Protein AF-A0A6P0ST52-F1 (afdb_monomer)

Solvent-accessible surface area (backbone atoms only — not comparable to full-atom values): 6455 Å² total; per-residue (Å²): 139,82,69,48,63,48,99,85,67,47,79,42,83,51,72,65,52,55,25,58,73,70,68,54,60,94,81,80,73,82,47,37,31,33,37,46,43,78,34,60,46,78,89,44,48,69,57,49,55,52,50,53,54,52,51,51,53,50,30,60,75,67,73,47,77,70,72,44,79,48,79,47,73,51,48,88,87,53,82,80,39,64,68,60,49,52,53,50,51,33,39,77,71,54,48,33,72,43,79,47,66,84,69,92,124

Sequence (105 aa):
MVADRTLGKHRVYTQKHINELKGLLPNDMKRSIIVYCRVSSPSQRPDLENLVKAMDTFCNASGLKIDQVIPEIGGSMNFKRKKFLNLLFGMLSGQVSTIIVAHKD

Nearest PDB structures (foldseek):
  6dgc-assembly1_B  TM=9.115E-01  e=9.174E-04  Sulfolobus sp. L00 11
  6dgc-assembly1_A  TM=9.113E-01  e=1.049E-03  Sulfolobus sp. L00 11
  6dgc-assembly2_C  TM=9.064E-01  e=1.121E-03  Sulfolobus sp. L00 11
  8db3-assembly1_C-2  TM=3.356E-01  e=5.637E-01  Cereibacter sphaeroides
  3gbv-assembly1_A  TM=4.182E-01  e=2.296E+00  Bacteroides fragilis NCTC 9343

Secondary structure (DSSP, 8-state):
---EE-TT--EE--HHHHHHHTT--SSS--PEEEEEEEESSGGGHHHHHHHHHHHHHHHHHTT---SEEEEEE--TT-TT-HHHHHHHHHHHTTSEEEEEES---

Mean predicted aligned error: 8.9 Å

pLDDT: mean 83.88, std 8.86, range [54.66, 92.38]

Foldseek 3Di:
DDFDADPVRDGDDDPCNVCVVLVVDPPPQPAAEEEEEEDADPVCVVVSVVLQVVVVVVCVVVVHDHPYYHYYYHHPPPPVGPSNVVVVVCVVSRNHDYYHYSDPD

Radius of gyration: 17.95 Å; Cα contacts (8 Å, |Δi|>4): 126; chains: 1; bounding box: 31×31×51 Å

Structure (mmCIF, N/CA/C/O backbone):
data_AF-A0A6P0ST52-F1
#
_entry.id   AF-A0A6P0ST52-F1
#
loop_
_atom_site.group_PDB
_atom_site.id
_atom_site.type_symbol
_atom_site.label_atom_id
_atom_site.label_alt_id
_atom_site.label_comp_id
_atom_site.label_asym_id
_atom_site.label_entity_id
_atom_site.label_seq_id
_atom_site.pdbx_PDB_ins_code
_atom_site.Cartn_x
_atom_site.Cartn_y
_atom_site.Cartn_z
_atom_site.occupancy
_atom_site.B_iso_or_equiv
_atom_site.auth_seq_id
_atom_site.auth_comp_id
_atom_site.auth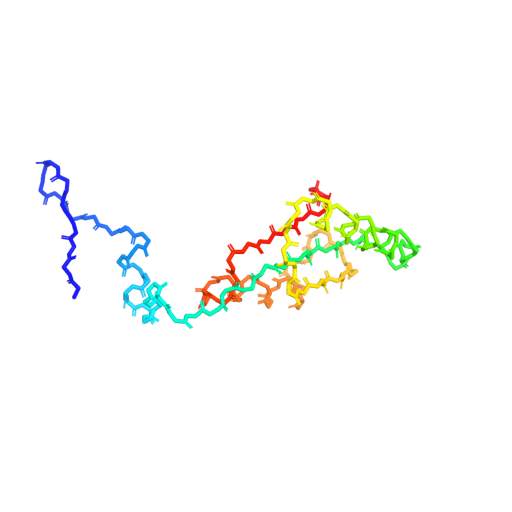_asym_id
_atom_site.auth_atom_id
_atom_site.pdbx_PDB_model_num
ATOM 1 N N . MET A 1 1 ? -7.222 0.152 29.419 1.00 65.38 1 MET A N 1
ATOM 2 C CA . MET A 1 1 ? -7.562 -0.906 28.448 1.00 65.38 1 MET A CA 1
ATOM 3 C C . MET A 1 1 ? -8.056 -2.120 29.198 1.00 65.38 1 MET A C 1
ATOM 5 O O . MET A 1 1 ? -7.337 -2.616 30.060 1.00 65.38 1 MET A O 1
ATOM 9 N N . VAL A 1 2 ? -9.274 -2.562 28.914 1.00 78.81 2 VAL A N 1
ATOM 10 C CA . VAL A 1 2 ? -9.843 -3.774 29.512 1.00 78.81 2 VAL A CA 1
ATOM 11 C C . VAL A 1 2 ? -9.820 -4.848 28.434 1.00 78.81 2 VAL A C 1
ATOM 13 O O . VAL A 1 2 ? -10.269 -4.595 27.326 1.00 78.81 2 VAL A O 1
ATOM 16 N N . ALA A 1 3 ? -9.232 -6.008 28.727 1.00 83.38 3 ALA A N 1
ATOM 17 C CA . ALA A 1 3 ? -9.194 -7.112 27.775 1.00 83.38 3 ALA A CA 1
ATOM 18 C C . ALA A 1 3 ? -10.556 -7.817 27.719 1.00 83.38 3 ALA A C 1
ATOM 20 O O . ALA A 1 3 ? -11.124 -8.125 28.774 1.00 83.38 3 ALA A O 1
ATOM 21 N N . ASP A 1 4 ? -11.013 -8.141 26.510 1.00 87.44 4 ASP A N 1
ATOM 22 C CA . ASP A 1 4 ? -12.135 -9.059 26.304 1.00 87.44 4 ASP A CA 1
ATOM 23 C C . ASP A 1 4 ? -11.790 -10.443 26.864 1.00 87.44 4 ASP A C 1
ATOM 25 O O . ASP A 1 4 ? -10.618 -10.789 27.073 1.00 87.44 4 ASP A O 1
ATOM 29 N N . ARG A 1 5 ? -12.815 -11.257 27.122 1.00 89.50 5 ARG A N 1
ATOM 30 C CA . ARG A 1 5 ? -12.634 -12.613 27.643 1.00 89.50 5 ARG A CA 1
ATOM 31 C C . ARG A 1 5 ? -13.351 -13.647 26.794 1.00 89.50 5 ARG A C 1
ATOM 33 O O . ARG 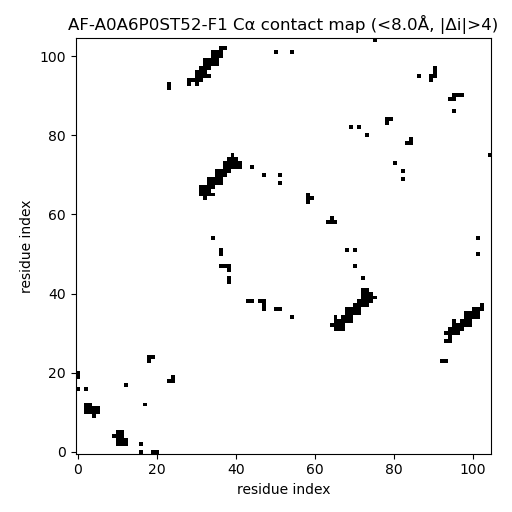A 1 5 ? -14.470 -13.420 26.349 1.00 89.50 5 ARG A O 1
ATOM 40 N N . THR A 1 6 ? -12.716 -14.803 26.612 1.00 88.69 6 THR A N 1
ATOM 41 C CA . THR A 1 6 ? -13.392 -15.982 26.056 1.00 88.69 6 THR A CA 1
ATOM 42 C C . THR A 1 6 ? -14.435 -16.523 27.037 1.00 88.69 6 THR A C 1
ATOM 44 O O . THR A 1 6 ? -14.407 -16.203 28.228 1.00 88.69 6 THR A O 1
ATOM 47 N N . LEU A 1 7 ? -15.306 -17.424 26.565 1.00 87.06 7 LEU A N 1
ATOM 48 C CA . LEU A 1 7 ? -16.202 -18.219 27.422 1.00 87.06 7 LEU A CA 1
ATOM 49 C C . LEU A 1 7 ? -15.44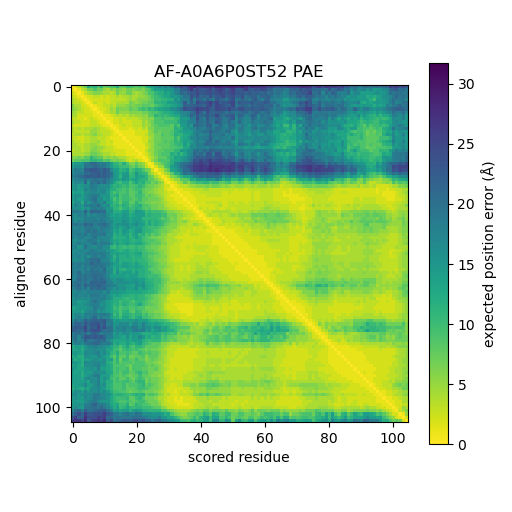4 -18.934 28.561 1.00 87.06 7 LEU A C 1
ATOM 51 O O . LEU A 1 7 ? -15.947 -19.019 29.677 1.00 87.06 7 LEU A O 1
ATOM 55 N N . GLY A 1 8 ? -14.196 -19.354 28.319 1.00 89.88 8 GLY A N 1
ATOM 56 C CA . GLY A 1 8 ? -13.290 -19.926 29.327 1.00 89.88 8 GLY A CA 1
ATOM 57 C C . GLY A 1 8 ? -12.577 -18.903 30.227 1.00 89.88 8 GLY A C 1
ATOM 58 O O . GLY A 1 8 ? -11.630 -19.259 30.916 1.00 89.88 8 GLY A O 1
ATOM 59 N N . LYS A 1 9 ? -12.981 -17.624 30.218 1.00 87.44 9 LYS A N 1
ATOM 60 C CA . LYS A 1 9 ? -12.395 -16.501 30.986 1.00 87.44 9 LYS A CA 1
ATOM 61 C C . LYS A 1 9 ? -10.942 -16.127 30.654 1.00 87.44 9 LYS A C 1
ATOM 63 O O . LYS A 1 9 ? -10.364 -15.288 31.360 1.00 87.44 9 LYS A O 1
ATOM 68 N N . HIS A 1 10 ? -10.367 -16.652 29.574 1.00 89.44 10 HIS A N 1
ATOM 69 C CA . HIS A 1 10 ? -9.037 -16.253 29.106 1.00 89.44 10 HIS A CA 1
ATOM 70 C C . HIS A 1 10 ? -9.074 -14.849 28.497 1.00 89.44 10 HIS A C 1
ATOM 72 O O . HIS A 1 10 ? -10.029 -14.511 27.803 1.00 89.44 10 HIS A O 1
ATOM 78 N N . ARG A 1 11 ? -8.043 -14.033 28.756 1.00 91.56 11 ARG A N 1
ATOM 79 C CA . ARG A 1 11 ? -7.912 -12.682 28.180 1.00 91.56 11 ARG A CA 1
ATOM 80 C C . ARG A 1 11 ? -7.673 -12.766 26.670 1.00 91.56 11 ARG A C 1
ATOM 82 O O . ARG A 1 11 ? -6.849 -13.565 26.234 1.00 91.56 11 ARG A O 1
ATOM 89 N N . VAL A 1 12 ? -8.339 -11.906 25.903 1.00 90.06 12 VAL A N 1
ATOM 90 C CA . VAL A 1 12 ? -8.210 -11.803 24.446 1.00 90.06 12 VAL A CA 1
ATOM 91 C C . VAL A 1 12 ? -7.896 -10.365 24.052 1.00 90.06 12 VAL A C 1
ATOM 93 O O . VAL A 1 12 ? -8.551 -9.416 24.483 1.00 90.06 12 VAL A O 1
ATOM 96 N N . TYR A 1 13 ? -6.895 -10.211 23.189 1.00 88.62 13 TYR A N 1
ATOM 97 C CA . TYR A 1 13 ? -6.522 -8.933 22.599 1.00 88.62 13 TYR A CA 1
ATOM 98 C C . TYR A 1 13 ? -6.883 -8.934 21.116 1.00 88.62 13 TYR A C 1
ATOM 100 O O . TYR A 1 13 ? -6.325 -9.706 20.343 1.00 88.62 13 TYR A O 1
ATOM 108 N N . THR A 1 14 ? -7.849 -8.103 20.730 1.00 84.38 14 THR A N 1
ATOM 109 C CA . THR A 1 14 ? -8.282 -7.949 19.339 1.00 84.38 14 THR A CA 1
ATOM 110 C C . THR A 1 14 ? -7.561 -6.767 18.695 1.00 84.38 14 THR A C 1
ATOM 112 O O . THR A 1 14 ? -6.889 -5.980 19.370 1.00 84.38 14 THR A O 1
ATOM 115 N N . GLN A 1 15 ? -7.743 -6.588 17.385 1.00 76.81 15 GLN A N 1
ATOM 116 C CA . GLN A 1 15 ? -7.221 -5.416 16.681 1.00 76.81 15 GLN A CA 1
ATOM 117 C C . GLN A 1 15 ? -7.697 -4.100 17.319 1.00 76.81 15 GLN A C 1
ATOM 119 O O . GLN A 1 15 ? -6.947 -3.128 17.350 1.00 76.81 15 GLN A O 1
ATOM 124 N N . LYS A 1 16 ? -8.904 -4.081 17.902 1.00 77.50 16 LYS A N 1
ATOM 125 C CA . LYS A 1 16 ? -9.433 -2.937 18.653 1.00 77.50 16 LYS A CA 1
ATOM 126 C C . LYS A 1 16 ? -8.551 -2.593 19.858 1.00 77.50 16 LYS A C 1
ATOM 128 O O . LYS A 1 16 ? -8.169 -1.438 20.006 1.00 77.50 16 LYS A O 1
ATOM 133 N N . HIS A 1 17 ? -8.156 -3.588 20.654 1.00 84.94 17 HIS A N 1
ATOM 134 C CA . HIS A 1 17 ? -7.261 -3.383 21.800 1.00 84.94 17 HIS A CA 1
ATOM 135 C C . HIS A 1 17 ? -5.878 -2.890 21.359 1.00 84.94 17 HIS A C 1
ATOM 137 O O . HIS A 1 17 ? -5.318 -1.985 21.965 1.00 84.94 17 HIS A O 1
ATOM 143 N N . ILE A 1 18 ? -5.333 -3.423 20.263 1.00 81.81 18 ILE A N 1
ATOM 144 C CA . ILE A 1 18 ? -4.055 -2.936 19.720 1.00 81.81 18 ILE A CA 1
ATOM 145 C C . ILE A 1 18 ? -4.182 -1.477 19.254 1.00 81.81 18 ILE A C 1
ATOM 147 O O . ILE A 1 18 ? -3.287 -0.670 19.494 1.00 81.81 18 ILE A O 1
ATOM 151 N N . ASN A 1 19 ? -5.293 -1.124 18.609 1.00 76.94 19 ASN A N 1
ATOM 152 C CA . ASN A 1 19 ? -5.539 0.231 18.125 1.00 76.94 19 ASN A CA 1
ATOM 153 C C . ASN A 1 19 ? -5.707 1.225 19.280 1.00 76.94 19 ASN A C 1
ATOM 155 O O . ASN A 1 19 ? -5.101 2.290 19.241 1.00 76.94 19 ASN A O 1
ATOM 159 N N . GLU A 1 20 ? -6.448 0.864 20.331 1.00 79.19 20 GLU A N 1
ATOM 160 C CA . GLU A 1 20 ? -6.556 1.660 21.560 1.00 79.19 20 GLU A CA 1
ATOM 161 C C . GLU A 1 20 ? -5.183 1.887 22.211 1.00 79.19 20 GLU A C 1
ATOM 163 O O . GLU A 1 20 ? -4.892 3.001 22.639 1.00 79.19 20 GLU A O 1
ATOM 168 N N . LEU A 1 21 ? -4.308 0.869 22.228 1.00 80.94 21 LEU A N 1
ATOM 169 C CA . LEU A 1 21 ? -2.947 0.993 22.770 1.00 80.94 21 LEU A CA 1
ATOM 170 C C . LEU A 1 21 ? -2.127 2.019 21.993 1.00 80.94 21 LEU A C 1
ATOM 172 O O . LEU A 1 21 ? -1.363 2.787 22.568 1.00 80.94 21 LEU A O 1
ATOM 176 N N . LYS A 1 22 ? -2.278 1.993 20.669 1.00 74.19 22 LYS A N 1
ATOM 177 C CA . LYS A 1 22 ? -1.555 2.848 19.730 1.00 74.19 22 LYS A CA 1
ATOM 178 C C . LYS A 1 22 ? -2.187 4.237 19.570 1.00 74.19 22 LYS A C 1
ATOM 180 O O . LYS A 1 22 ? -1.702 5.010 18.752 1.00 74.19 22 LYS A O 1
ATOM 185 N N . GLY A 1 23 ? -3.272 4.550 20.286 1.00 71.19 23 GLY A N 1
ATOM 186 C CA . GLY A 1 23 ? -4.012 5.807 20.117 1.00 71.19 23 GLY A CA 1
ATOM 187 C C . GLY A 1 23 ? -4.735 5.934 18.766 1.00 71.19 23 GLY A C 1
ATOM 188 O O . GLY A 1 23 ? -5.130 7.026 18.374 1.00 71.19 23 GLY A O 1
ATOM 189 N N . LEU A 1 24 ? -4.926 4.825 18.045 1.00 68.56 24 LEU A N 1
ATOM 190 C CA . LEU A 1 24 ? -5.571 4.756 16.729 1.00 68.56 24 LEU A CA 1
ATOM 191 C C . LEU A 1 24 ? -7.094 4.613 16.868 1.00 68.56 24 LEU A C 1
ATOM 193 O O . LEU A 1 24 ? -7.680 3.645 16.371 1.00 68.56 24 LEU A O 1
ATOM 197 N N . LEU A 1 25 ? -7.731 5.545 17.584 1.00 62.69 25 LEU A N 1
ATOM 198 C CA . LEU A 1 25 ? -9.180 5.530 17.805 1.00 62.69 25 LEU A CA 1
ATOM 199 C C . LEU A 1 25 ? -9.959 5.582 16.469 1.00 62.69 25 LEU A C 1
ATOM 201 O O . LEU A 1 25 ? -9.455 6.130 15.485 1.00 62.69 25 LEU A O 1
ATOM 205 N N . PRO A 1 26 ? -11.176 5.006 16.392 1.00 58.31 26 PRO A N 1
ATOM 206 C CA . PRO A 1 26 ? -11.794 4.680 15.105 1.00 58.31 26 PRO A CA 1
ATOM 207 C C . PRO A 1 26 ? -12.272 5.859 14.240 1.00 58.31 26 PRO A C 1
ATOM 209 O O . PRO A 1 26 ? -12.550 5.617 13.072 1.00 58.31 26 PRO A O 1
ATOM 212 N N . ASN A 1 27 ? -12.369 7.095 14.747 1.00 55.28 27 ASN A N 1
ATOM 213 C CA . ASN A 1 27 ? -13.325 8.051 14.165 1.00 55.28 27 ASN A CA 1
ATOM 214 C C . ASN A 1 27 ? -12.787 9.312 13.465 1.00 55.28 27 ASN A C 1
ATOM 216 O O . ASN A 1 27 ? -13.566 9.890 12.720 1.00 55.28 27 ASN A O 1
ATOM 220 N N . ASP A 1 28 ? -11.510 9.702 13.576 1.00 54.66 28 ASP A N 1
ATOM 221 C CA . ASP A 1 28 ? -11.069 10.992 12.983 1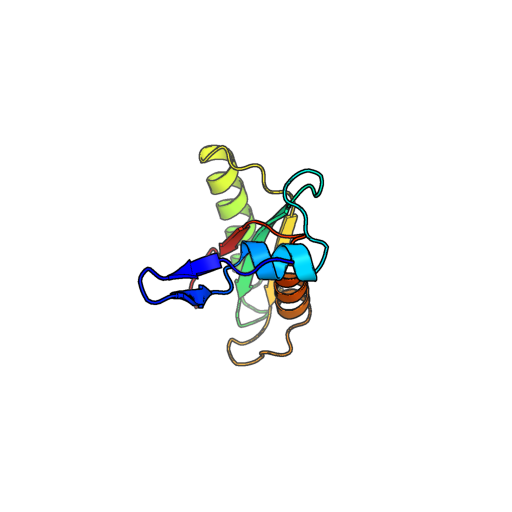.00 54.66 28 ASP A CA 1
ATOM 222 C C . ASP A 1 28 ? -9.884 10.909 12.015 1.00 54.66 28 ASP A C 1
ATOM 224 O O . ASP A 1 28 ? -9.533 11.891 11.359 1.00 54.66 28 ASP A O 1
ATOM 228 N N . MET A 1 29 ? -9.253 9.742 11.871 1.00 61.19 29 MET A N 1
ATOM 229 C CA . MET A 1 29 ? -8.157 9.608 10.914 1.00 61.19 29 MET A CA 1
ATOM 230 C C . MET A 1 29 ? -8.720 9.277 9.536 1.00 61.19 29 MET A C 1
ATOM 232 O O . MET A 1 29 ? -9.165 8.155 9.295 1.00 61.19 29 MET A O 1
ATOM 236 N N . LYS A 1 30 ? -8.678 10.249 8.617 1.00 68.75 30 LYS A N 1
ATOM 237 C CA . LYS A 1 30 ? -8.902 10.002 7.190 1.00 68.75 30 LYS A CA 1
ATOM 238 C C . LYS A 1 30 ? -7.869 8.974 6.722 1.00 68.75 30 LYS A C 1
ATOM 240 O O . LYS A 1 30 ? -6.690 9.292 6.595 1.00 68.75 30 LYS A O 1
ATOM 245 N N . ARG A 1 31 ? -8.313 7.734 6.524 1.00 80.06 31 ARG A N 1
ATOM 246 C CA . ARG A 1 31 ? -7.452 6.639 6.079 1.00 80.06 31 ARG A CA 1
ATOM 247 C C . ARG A 1 31 ? -7.398 6.622 4.560 1.00 80.06 31 ARG A C 1
ATOM 249 O O . ARG A 1 31 ? -8.446 6.554 3.922 1.00 80.06 31 ARG A O 1
ATOM 256 N N . SER A 1 32 ? -6.193 6.664 4.011 1.00 87.44 32 SER A N 1
ATOM 257 C CA . SER A 1 32 ? -5.978 6.730 2.572 1.00 87.44 32 SER A CA 1
ATOM 258 C C . SER A 1 32 ? -6.142 5.368 1.905 1.00 87.44 32 SER A C 1
ATOM 260 O O . SER A 1 32 ? -5.662 4.354 2.426 1.00 87.44 32 SER A O 1
ATOM 262 N N . ILE A 1 33 ? -6.753 5.359 0.721 1.00 90.12 33 ILE A N 1
ATOM 263 C CA . ILE A 1 33 ? -6.739 4.214 -0.197 1.00 90.12 33 ILE A CA 1
ATOM 264 C C . ILE A 1 33 ? -5.594 4.426 -1.185 1.00 90.12 33 ILE A C 1
ATOM 266 O O . ILE A 1 33 ? -5.553 5.435 -1.892 1.00 90.12 33 ILE A O 1
ATOM 270 N N . ILE A 1 34 ? -4.650 3.485 -1.225 1.00 92.12 34 ILE A N 1
ATOM 271 C CA . ILE A 1 34 ? -3.435 3.605 -2.037 1.00 92.12 34 ILE A CA 1
ATOM 272 C C . ILE A 1 34 ? -3.358 2.473 -3.057 1.00 92.12 34 ILE A C 1
ATOM 274 O O . ILE A 1 34 ? -3.525 1.304 -2.717 1.00 92.12 34 ILE A O 1
ATOM 278 N N . VAL A 1 35 ? -3.028 2.812 -4.301 1.00 92.38 35 VAL A N 1
ATOM 279 C CA . VAL A 1 35 ? -2.655 1.840 -5.334 1.00 92.38 35 VAL A CA 1
ATOM 280 C C . VAL A 1 35 ? -1.138 1.694 -5.356 1.00 92.38 35 VAL A C 1
ATOM 282 O O . VAL A 1 35 ? -0.418 2.686 -5.465 1.00 92.38 35 VAL A O 1
ATOM 285 N N . TYR A 1 36 ? -0.638 0.465 -5.286 1.00 91.88 36 TYR A N 1
ATOM 286 C CA . TYR A 1 36 ? 0.784 0.155 -5.396 1.00 91.88 36 TYR A CA 1
ATOM 287 C C . TYR A 1 36 ? 1.059 -0.655 -6.667 1.00 91.88 36 TYR A C 1
ATOM 289 O O . TYR A 1 36 ? 0.544 -1.761 -6.843 1.00 91.88 36 TYR A O 1
ATOM 297 N N . CYS A 1 37 ? 1.900 -0.100 -7.543 1.00 90.75 37 CYS A N 1
ATOM 298 C CA . CYS A 1 37 ? 2.293 -0.704 -8.814 1.00 90.75 37 CYS A CA 1
ATOM 299 C C . CYS A 1 37 ? 3.798 -0.974 -8.812 1.00 90.75 37 CYS A C 1
ATOM 301 O O . CYS A 1 37 ? 4.587 -0.068 -8.530 1.00 90.75 37 CYS A O 1
ATOM 303 N N . ARG A 1 38 ? 4.210 -2.196 -9.165 1.00 89.94 38 ARG A N 1
ATOM 304 C CA . ARG A 1 38 ? 5.620 -2.597 -9.185 1.00 89.94 38 ARG A CA 1
ATOM 305 C C . ARG A 1 38 ? 6.005 -3.229 -10.518 1.00 89.94 38 ARG A C 1
ATOM 307 O O . ARG A 1 38 ? 5.240 -4.007 -11.069 1.00 89.94 38 ARG A O 1
ATOM 314 N N . VAL A 1 39 ? 7.222 -2.946 -10.977 1.00 89.38 39 VAL A N 1
ATOM 315 C CA . VAL A 1 39 ? 7.917 -3.740 -12.003 1.00 89.38 39 VAL A CA 1
ATOM 316 C C . VAL A 1 39 ? 9.319 -4.127 -11.534 1.00 89.38 39 VAL A C 1
ATOM 318 O O . VAL A 1 39 ? 9.910 -3.476 -10.667 1.00 89.38 39 VAL A O 1
ATOM 321 N N . SER A 1 40 ? 9.867 -5.208 -12.086 1.00 87.12 40 SER A N 1
ATOM 322 C CA . SER A 1 40 ? 11.164 -5.750 -11.662 1.00 87.12 40 SER A CA 1
ATOM 323 C C . SER A 1 40 ? 12.353 -5.015 -12.282 1.00 87.12 40 SER A C 1
ATOM 325 O O . SER A 1 40 ? 13.376 -4.865 -11.615 1.00 87.12 40 SER A O 1
ATOM 327 N N . SER A 1 41 ? 12.219 -4.544 -13.526 1.00 86.31 41 SER A N 1
ATOM 328 C CA . SER A 1 41 ? 13.300 -3.920 -14.296 1.00 86.31 41 SER A CA 1
ATOM 329 C C . SER A 1 41 ? 12.948 -2.501 -14.760 1.00 86.31 41 SER A C 1
ATOM 331 O O . SER A 1 41 ? 11.801 -2.253 -15.136 1.00 86.31 41 SER A O 1
ATOM 333 N N . PRO A 1 42 ? 13.923 -1.571 -14.834 1.00 86.81 42 PRO A N 1
ATOM 334 C CA . PRO A 1 42 ? 13.728 -0.259 -15.452 1.00 86.81 42 PRO A CA 1
ATOM 335 C C . PRO A 1 42 ? 13.282 -0.313 -16.917 1.00 86.81 42 PRO A C 1
ATOM 337 O O . PRO A 1 42 ? 12.607 0.604 -17.376 1.00 86.81 42 PRO A O 1
ATOM 340 N N . SER A 1 43 ? 13.619 -1.385 -17.642 1.00 88.38 43 S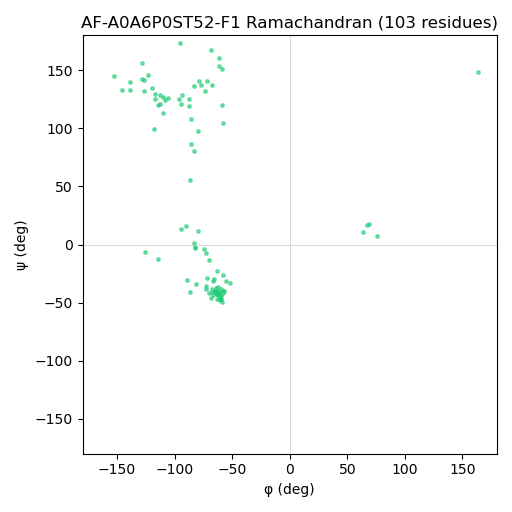ER A N 1
ATOM 341 C CA . SER A 1 43 ? 13.168 -1.585 -19.026 1.00 88.38 43 SER A CA 1
ATOM 342 C C . SER A 1 43 ? 11.646 -1.729 -19.146 1.00 88.38 43 SER A C 1
ATOM 344 O O . SER A 1 43 ? 11.092 -1.427 -20.194 1.00 88.38 43 SER A O 1
ATOM 346 N N . GLN A 1 44 ? 10.966 -2.120 -18.062 1.00 86.06 44 GLN A N 1
ATOM 347 C CA . GLN A 1 44 ? 9.508 -2.278 -17.977 1.00 86.06 44 GLN A CA 1
ATOM 348 C C . GLN A 1 44 ? 8.802 -0.984 -17.538 1.00 86.06 44 GLN A C 1
ATOM 350 O O . GLN A 1 44 ? 7.656 -0.998 -17.093 1.00 86.06 44 GLN A O 1
ATOM 355 N N . ARG A 1 45 ? 9.482 0.165 -17.600 1.00 88.06 45 ARG A N 1
ATOM 356 C CA . ARG A 1 45 ? 8.885 1.458 -17.249 1.00 88.06 45 ARG A CA 1
ATOM 357 C C . ARG A 1 45 ? 7.631 1.796 -18.077 1.00 88.06 45 ARG A C 1
ATOM 359 O O . ARG A 1 45 ? 6.673 2.259 -17.460 1.00 88.06 45 ARG A O 1
ATOM 366 N N . PRO A 1 46 ? 7.584 1.552 -19.402 1.00 90.56 46 PRO A N 1
ATOM 367 C CA . PRO A 1 46 ? 6.359 1.772 -20.172 1.00 90.56 46 PRO A CA 1
ATOM 368 C C . PRO A 1 46 ? 5.188 0.923 -19.654 1.00 90.56 46 PRO A C 1
ATOM 370 O O . PRO A 1 46 ? 4.066 1.413 -19.537 1.00 90.56 46 PRO A O 1
ATOM 373 N N . ASP A 1 47 ? 5.463 -0.321 -19.256 1.00 87.81 47 ASP A N 1
ATOM 374 C CA . ASP A 1 47 ? 4.456 -1.222 -18.687 1.00 87.81 47 ASP A CA 1
ATOM 375 C C . ASP A 1 47 ? 3.928 -0.692 -17.351 1.00 87.81 47 ASP A C 1
ATOM 377 O O . ASP A 1 47 ? 2.724 -0.717 -17.104 1.00 87.81 47 ASP A O 1
ATOM 381 N N . LEU A 1 48 ? 4.811 -0.143 -16.508 1.00 89.50 48 LEU A N 1
ATOM 382 C CA . LEU A 1 48 ? 4.430 0.478 -15.238 1.00 89.50 48 LEU A CA 1
ATOM 383 C C . LEU A 1 48 ? 3.487 1.673 -15.444 1.00 89.50 48 LEU A C 1
ATOM 385 O O . LEU A 1 48 ? 2.528 1.833 -14.691 1.00 89.50 48 LEU A O 1
ATOM 389 N N . GLU A 1 49 ? 3.734 2.502 -16.458 1.00 89.62 49 GLU A N 1
ATOM 390 C CA . GLU A 1 49 ? 2.872 3.642 -16.793 1.00 89.62 49 GLU A CA 1
ATOM 391 C C . GLU A 1 49 ? 1.499 3.186 -17.304 1.00 89.62 49 GLU A C 1
ATOM 393 O O . GLU A 1 49 ? 0.471 3.740 -16.905 1.00 89.62 49 GLU A O 1
ATOM 398 N N . ASN A 1 50 ? 1.461 2.137 -18.129 1.00 90.62 50 ASN A N 1
ATOM 399 C CA . A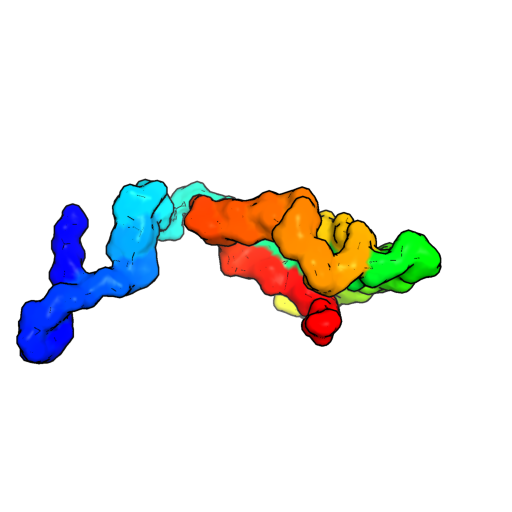SN A 1 50 ? 0.210 1.526 -18.578 1.00 90.62 50 ASN A CA 1
ATOM 400 C C . ASN A 1 50 ? -0.574 0.914 -17.410 1.00 90.62 50 ASN A C 1
ATOM 402 O O . ASN A 1 50 ? -1.790 1.087 -17.328 1.00 90.62 50 ASN A O 1
ATOM 406 N N . LEU A 1 51 ? 0.118 0.271 -16.467 1.00 87.81 51 LEU A N 1
ATOM 407 C CA . LEU A 1 51 ? -0.492 -0.315 -15.277 1.00 87.81 51 LEU A CA 1
ATOM 408 C C . LEU A 1 51 ? -1.133 0.748 -14.382 1.00 87.81 51 LEU A C 1
ATOM 410 O O . LEU A 1 51 ? -2.242 0.559 -13.889 1.00 87.81 51 LEU A O 1
ATOM 414 N N . VAL A 1 52 ? -0.463 1.889 -14.205 1.00 90.44 52 VAL A N 1
ATOM 415 C CA . VAL A 1 52 ? -1.009 3.032 -13.460 1.00 90.44 52 VAL A CA 1
ATOM 416 C C . VAL A 1 52 ? -2.297 3.548 -14.111 1.00 90.44 52 VAL A C 1
ATOM 418 O O . VAL A 1 52 ? -3.290 3.730 -13.411 1.00 90.44 52 VAL A O 1
ATOM 421 N N . LYS A 1 53 ? -2.323 3.713 -15.440 1.00 90.75 53 LYS A N 1
ATOM 422 C CA . LYS A 1 53 ? -3.529 4.145 -16.175 1.00 90.75 53 LYS A CA 1
ATOM 423 C C . LYS A 1 53 ? -4.671 3.129 -16.080 1.00 90.75 53 LYS A C 1
ATOM 425 O O . LYS A 1 53 ? -5.830 3.507 -15.905 1.00 90.75 53 LYS A O 1
ATOM 430 N N . ALA A 1 54 ? -4.351 1.839 -16.177 1.00 89.69 54 ALA A N 1
ATOM 431 C CA . ALA A 1 54 ? -5.332 0.768 -16.044 1.00 89.69 54 ALA A CA 1
ATOM 432 C C . ALA A 1 54 ? -5.958 0.753 -14.640 1.00 89.69 54 ALA A C 1
ATOM 434 O O . ALA A 1 54 ? -7.174 0.631 -14.513 1.00 89.69 54 ALA A O 1
ATOM 435 N N . MET A 1 55 ? -5.147 0.937 -13.594 1.00 88.75 55 MET A N 1
ATOM 436 C CA . MET A 1 55 ? -5.629 0.998 -12.212 1.00 88.75 55 MET A CA 1
ATOM 437 C C . MET A 1 55 ? -6.487 2.231 -11.938 1.00 88.75 55 MET A C 1
ATOM 439 O O . MET A 1 55 ? -7.488 2.116 -11.236 1.00 88.75 55 MET A O 1
ATOM 443 N N . ASP A 1 56 ? -6.135 3.384 -12.508 1.00 87.88 56 ASP A N 1
ATOM 444 C CA . ASP A 1 56 ? -6.957 4.592 -12.413 1.00 87.88 56 ASP A CA 1
ATOM 445 C C . ASP A 1 56 ? -8.342 4.359 -13.038 1.00 87.88 56 ASP A C 1
ATOM 447 O O . ASP A 1 56 ? -9.374 4.571 -12.403 1.00 87.88 56 ASP A O 1
ATOM 451 N N . THR A 1 57 ? -8.372 3.778 -14.240 1.00 89.56 57 THR A N 1
ATOM 452 C CA . THR A 1 57 ? -9.621 3.410 -14.926 1.00 89.56 57 THR A CA 1
ATOM 453 C C . THR A 1 57 ? -10.444 2.410 -14.107 1.00 89.56 57 THR A C 1
ATOM 455 O O . THR A 1 57 ? -11.645 2.599 -13.917 1.00 89.56 57 THR A O 1
ATOM 458 N N . PHE A 1 58 ? -9.801 1.363 -13.583 1.00 89.19 58 PHE A N 1
ATOM 459 C CA . PHE A 1 58 ? -10.448 0.340 -12.762 1.00 89.19 58 PHE A CA 1
ATOM 460 C C . PHE A 1 58 ? -11.063 0.923 -11.486 1.00 89.19 58 PHE A C 1
ATOM 462 O O . PHE A 1 58 ? -12.201 0.601 -11.139 1.00 89.19 58 PHE A O 1
ATOM 469 N N . CYS A 1 59 ? -10.339 1.796 -10.789 1.00 87.38 59 CYS A N 1
ATOM 470 C CA . CYS A 1 59 ? -10.812 2.366 -9.533 1.00 87.38 59 CYS A CA 1
ATOM 471 C C . CYS A 1 59 ? -11.924 3.391 -9.751 1.00 87.38 59 CYS A C 1
ATOM 473 O O . CYS A 1 59 ? -12.911 3.361 -9.014 1.00 87.38 59 CYS A O 1
ATOM 475 N N . ASN A 1 60 ? -11.823 4.209 -10.805 1.00 86.56 60 ASN A N 1
ATOM 476 C CA . ASN A 1 60 ? -12.898 5.110 -11.218 1.00 86.56 60 ASN A CA 1
ATOM 477 C C . ASN A 1 60 ? -14.179 4.329 -11.557 1.00 86.56 60 ASN A C 1
ATOM 479 O O . ASN A 1 60 ? -15.256 4.688 -11.086 1.00 86.56 60 ASN A O 1
ATOM 483 N N . ALA A 1 61 ? -14.067 3.217 -12.293 1.00 88.44 61 ALA A N 1
ATOM 484 C CA . ALA A 1 61 ? -15.204 2.345 -12.601 1.00 88.44 61 ALA A CA 1
ATOM 485 C C . ALA A 1 61 ? -15.775 1.627 -11.362 1.00 88.44 61 ALA A C 1
ATOM 487 O O . ALA A 1 61 ? -16.975 1.382 -11.287 1.00 88.44 61 ALA A O 1
ATOM 488 N N . SER A 1 62 ? -14.930 1.315 -10.377 1.00 85.19 62 SER A N 1
ATOM 489 C CA . SER A 1 62 ? -15.326 0.632 -9.138 1.00 85.19 62 SER A CA 1
ATOM 490 C C . SER A 1 62 ? -15.909 1.573 -8.073 1.00 85.19 62 SER A C 1
ATOM 492 O O . SER A 1 62 ? -16.282 1.114 -6.995 1.00 85.19 62 SER A O 1
ATOM 494 N N . GLY A 1 63 ? -15.958 2.888 -8.328 1.00 85.00 63 GLY A N 1
ATOM 495 C CA . GLY A 1 63 ? -16.389 3.888 -7.344 1.00 85.00 63 GLY A CA 1
ATOM 496 C C . GLY A 1 63 ? -15.415 4.064 -6.172 1.00 85.00 63 GLY A C 1
ATOM 497 O O . GLY A 1 63 ? -15.787 4.601 -5.128 1.00 85.00 63 GLY A O 1
ATOM 498 N N . LEU A 1 64 ? -14.168 3.605 -6.321 1.00 84.56 64 LEU A N 1
ATOM 499 C CA . LEU A 1 64 ? -13.132 3.721 -5.300 1.00 84.56 64 LEU A CA 1
ATOM 500 C C . LEU A 1 64 ? -12.410 5.058 -5.447 1.00 84.56 64 LEU A C 1
ATOM 502 O O . LEU A 1 64 ? -11.750 5.321 -6.450 1.00 84.56 64 LEU A O 1
ATOM 506 N N . LYS A 1 65 ? -12.476 5.890 -4.406 1.00 84.44 65 LYS A N 1
ATOM 507 C CA . LYS A 1 65 ? -11.691 7.123 -4.334 1.00 84.44 65 LYS A CA 1
ATOM 508 C C . LYS A 1 65 ? -10.263 6.796 -3.902 1.00 84.44 65 LYS A C 1
ATOM 510 O O . LYS A 1 65 ? -10.000 6.635 -2.714 1.00 84.44 65 LYS A O 1
ATOM 515 N N . ILE A 1 66 ? -9.353 6.693 -4.865 1.00 88.00 66 ILE A N 1
ATOM 516 C CA . ILE A 1 66 ? -7.922 6.549 -4.585 1.00 88.00 66 ILE A CA 1
ATOM 517 C C . ILE A 1 66 ? -7.367 7.894 -4.103 1.00 88.00 66 ILE A C 1
ATOM 519 O O . ILE A 1 66 ? -7.578 8.920 -4.749 1.00 88.00 66 ILE A O 1
ATOM 523 N N . ASP A 1 67 ? -6.610 7.894 -3.007 1.00 89.12 67 ASP A N 1
ATOM 524 C CA . ASP A 1 67 ? -5.891 9.084 -2.538 1.00 89.12 67 ASP A CA 1
ATOM 525 C C . ASP A 1 67 ? -4.484 9.181 -3.148 1.00 89.12 67 ASP A C 1
ATOM 527 O O . ASP A 1 67 ? -3.964 10.280 -3.337 1.00 89.12 67 ASP A O 1
ATOM 531 N N . GLN A 1 68 ? -3.846 8.043 -3.452 1.00 90.12 68 GLN A N 1
ATOM 532 C CA . GLN A 1 68 ? -2.490 8.020 -4.000 1.00 90.12 68 GLN A CA 1
ATOM 533 C C . GLN A 1 68 ? -2.197 6.783 -4.861 1.00 90.12 68 GLN A C 1
ATOM 535 O O . GLN A 1 68 ? -2.599 5.670 -4.530 1.00 90.12 68 GLN A O 1
ATOM 540 N N .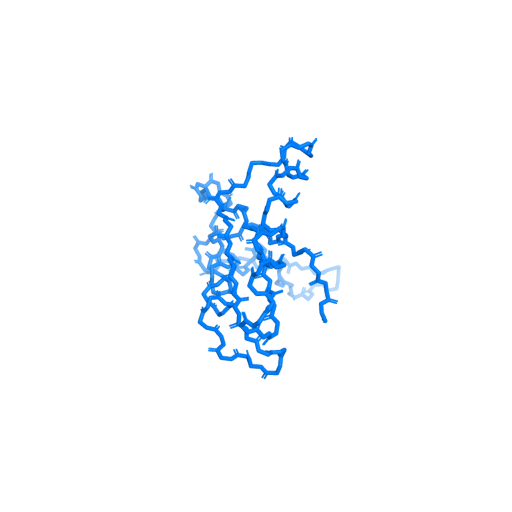 VAL A 1 69 ? -1.399 6.967 -5.919 1.00 90.88 69 VAL A N 1
ATOM 541 C CA . VAL A 1 69 ? -0.781 5.876 -6.689 1.00 90.88 69 VAL A CA 1
ATOM 542 C C . VAL A 1 69 ? 0.734 5.900 -6.486 1.00 90.88 69 VAL A C 1
ATOM 544 O O . VAL A 1 69 ? 1.381 6.935 -6.648 1.00 90.88 69 VAL A O 1
ATOM 547 N N . ILE A 1 70 ? 1.315 4.756 -6.127 1.00 91.69 70 ILE A N 1
ATOM 548 C CA . ILE A 1 70 ? 2.740 4.593 -5.834 1.00 91.69 70 ILE A CA 1
ATOM 549 C C . ILE A 1 70 ? 3.358 3.611 -6.841 1.00 91.69 70 ILE A C 1
ATOM 551 O O . ILE A 1 70 ? 3.258 2.397 -6.654 1.00 91.69 70 ILE A O 1
ATOM 555 N N . PRO A 1 71 ? 4.029 4.114 -7.892 1.00 91.12 71 PRO A N 1
ATOM 556 C CA . PRO A 1 71 ? 4.814 3.287 -8.802 1.00 91.12 71 PRO A CA 1
ATOM 557 C C . PRO A 1 71 ? 6.215 3.012 -8.229 1.00 91.12 71 PRO A C 1
ATOM 559 O O . PRO A 1 71 ? 6.883 3.930 -7.738 1.00 91.12 71 PRO A O 1
ATOM 562 N N . GLU A 1 72 ? 6.709 1.779 -8.318 1.00 90.00 72 GLU A N 1
ATOM 563 C CA . GLU A 1 72 ? 8.054 1.388 -7.878 1.00 90.00 72 GLU A CA 1
ATOM 564 C C . GLU A 1 72 ? 8.729 0.420 -8.862 1.00 90.00 72 GLU A C 1
ATOM 566 O O . GLU A 1 72 ? 8.112 -0.496 -9.394 1.00 90.00 72 GLU A O 1
ATOM 571 N N . ILE A 1 73 ? 10.028 0.617 -9.088 1.00 88.94 73 ILE A N 1
ATOM 572 C CA . ILE A 1 73 ? 10.869 -0.300 -9.862 1.00 88.94 73 ILE A CA 1
ATOM 573 C C . ILE A 1 73 ? 11.825 -0.969 -8.879 1.00 88.94 73 ILE A C 1
ATOM 575 O O . ILE A 1 73 ? 12.531 -0.283 -8.137 1.00 88.94 73 ILE A O 1
ATOM 579 N N . GLY A 1 74 ? 11.867 -2.295 -8.871 1.00 85.62 74 GLY A N 1
ATOM 580 C CA . GLY A 1 74 ? 12.827 -3.045 -8.069 1.00 85.62 74 GLY A CA 1
ATOM 581 C C . GLY A 1 74 ? 12.435 -4.502 -7.904 1.00 85.62 74 GLY A C 1
ATOM 582 O O . GLY A 1 74 ? 11.252 -4.819 -7.864 1.00 85.62 74 GLY A O 1
ATOM 583 N N . GLY A 1 75 ? 13.429 -5.384 -7.789 1.00 80.44 75 GLY A N 1
ATOM 584 C CA . GLY A 1 75 ? 13.229 -6.834 -7.714 1.00 80.44 75 GLY A CA 1
ATOM 585 C C . GLY A 1 75 ? 12.412 -7.305 -6.504 1.00 80.44 75 GLY A C 1
ATOM 586 O O . GLY A 1 75 ? 12.413 -6.674 -5.443 1.00 80.44 75 GLY A O 1
ATOM 587 N N . SER A 1 76 ? 11.749 -8.453 -6.661 1.00 73.06 76 SER A N 1
ATOM 588 C CA . SER A 1 76 ? 10.881 -9.071 -5.646 1.00 73.06 76 SER A CA 1
ATOM 589 C C . SER A 1 76 ? 11.608 -9.329 -4.322 1.00 73.06 76 SER A C 1
ATOM 591 O O . SER A 1 76 ? 11.077 -9.022 -3.257 1.00 73.06 76 SER A O 1
ATOM 593 N N . MET A 1 77 ? 12.863 -9.783 -4.385 1.00 80.00 77 MET A N 1
ATOM 594 C CA . MET A 1 77 ? 13.691 -10.094 -3.212 1.00 80.00 77 MET A CA 1
ATOM 595 C C . MET A 1 77 ? 14.198 -8.861 -2.447 1.00 80.00 77 MET A C 1
ATOM 597 O O . MET A 1 77 ? 14.790 -8.996 -1.376 1.00 80.00 77 MET A O 1
ATOM 601 N N . ASN A 1 78 ? 13.984 -7.643 -2.958 1.00 80.62 78 ASN A N 1
ATOM 602 C CA . ASN A 1 78 ? 14.418 -6.438 -2.261 1.00 80.62 78 ASN A CA 1
ATOM 603 C C . ASN A 1 78 ? 13.366 -5.973 -1.245 1.00 80.62 78 ASN A C 1
ATOM 605 O O . ASN A 1 78 ? 12.548 -5.102 -1.531 1.00 80.62 78 ASN A O 1
ATOM 609 N N . PHE A 1 79 ? 13.412 -6.502 -0.027 1.00 77.12 79 PHE A N 1
ATOM 610 C CA . PHE A 1 79 ? 12.518 -6.076 1.060 1.00 77.12 79 PHE A CA 1
ATOM 611 C C . PHE A 1 79 ? 12.879 -4.711 1.675 1.00 77.12 79 PHE A C 1
ATOM 613 O O . PHE A 1 79 ? 12.145 -4.204 2.516 1.00 77.12 79 PHE A O 1
ATOM 620 N N . LYS A 1 80 ? 13.984 -4.083 1.246 1.00 83.94 80 LYS A N 1
ATOM 621 C CA . LYS A 1 80 ? 14.433 -2.758 1.718 1.00 83.94 80 LYS A CA 1
ATOM 622 C C . LYS A 1 80 ? 13.961 -1.609 0.816 1.00 83.94 80 LYS A C 1
ATOM 624 O O . LYS A 1 80 ? 14.457 -0.486 0.914 1.00 83.94 80 LYS A O 1
ATOM 629 N N . ARG A 1 81 ? 13.014 -1.887 -0.083 1.00 88.31 81 ARG A N 1
ATOM 630 C CA . ARG A 1 81 ? 12.384 -0.90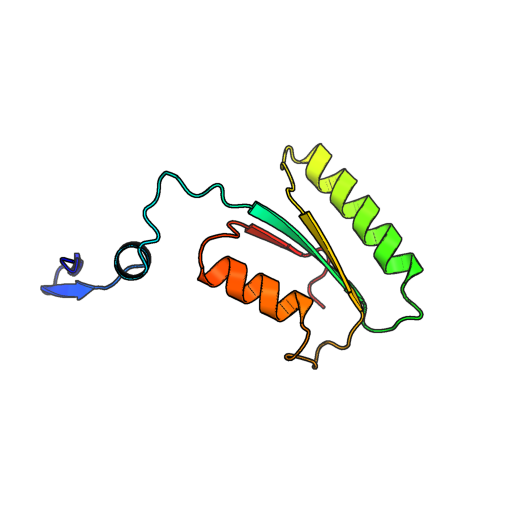7 -0.974 1.00 88.31 81 ARG A CA 1
ATOM 631 C C . ARG A 1 81 ? 11.706 0.199 -0.167 1.00 88.31 81 ARG A C 1
ATOM 633 O O . ARG A 1 81 ? 10.808 -0.061 0.628 1.00 88.31 81 ARG A O 1
ATOM 640 N N . LYS A 1 82 ? 12.140 1.444 -0.378 1.00 89.12 82 LYS A N 1
ATOM 641 C CA . LYS A 1 82 ? 11.696 2.593 0.423 1.00 89.12 82 LYS A CA 1
ATOM 642 C C . LYS A 1 82 ? 10.195 2.846 0.288 1.00 89.12 82 LYS A C 1
ATOM 644 O O . LYS A 1 82 ? 9.545 3.096 1.297 1.00 89.12 82 LYS A O 1
ATOM 649 N N . LYS A 1 83 ? 9.630 2.768 -0.926 1.00 91.12 83 LYS A N 1
ATOM 650 C CA . LYS A 1 83 ? 8.197 3.045 -1.124 1.00 91.12 83 LYS A CA 1
ATOM 651 C C . LYS A 1 83 ? 7.344 1.940 -0.507 1.00 91.12 83 LYS A C 1
ATOM 653 O O . LYS A 1 83 ? 6.381 2.246 0.187 1.00 91.12 83 LYS A O 1
ATOM 658 N N . PHE A 1 84 ? 7.754 0.682 -0.678 1.00 89.25 84 PHE A N 1
ATOM 659 C CA . PHE A 1 84 ? 7.125 -0.465 -0.024 1.00 89.25 84 PHE A CA 1
ATOM 660 C C . PHE A 1 84 ? 7.151 -0.371 1.511 1.00 89.25 84 PHE A C 1
ATOM 662 O O . PHE A 1 84 ? 6.114 -0.516 2.154 1.00 89.25 84 PHE A O 1
ATOM 669 N N . LEU A 1 85 ? 8.311 -0.081 2.111 1.00 91.12 85 LEU A N 1
ATOM 670 C CA . LEU A 1 85 ? 8.427 0.057 3.566 1.00 91.12 85 LEU A CA 1
ATOM 671 C C . L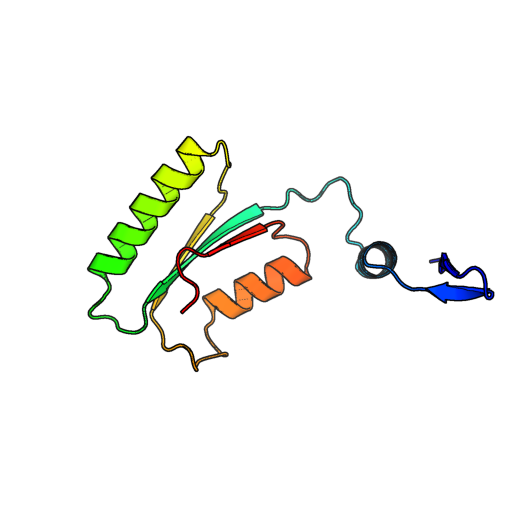EU A 1 85 ? 7.582 1.217 4.100 1.00 91.12 85 LEU A C 1
ATOM 673 O O . LEU A 1 85 ? 6.888 1.052 5.097 1.00 91.12 85 LEU A O 1
ATOM 677 N N . ASN A 1 86 ? 7.584 2.367 3.422 1.00 91.31 86 ASN A N 1
ATOM 678 C CA . ASN A 1 86 ? 6.762 3.512 3.820 1.00 91.31 86 ASN A CA 1
ATOM 679 C C . ASN A 1 86 ? 5.265 3.185 3.782 1.00 91.31 86 ASN A C 1
ATOM 681 O O . ASN A 1 86 ? 4.533 3.552 4.697 1.00 91.31 86 ASN A O 1
ATOM 685 N N . LEU A 1 87 ? 4.818 2.463 2.754 1.00 91.06 87 LEU A N 1
ATOM 686 C CA . LEU A 1 87 ? 3.439 1.996 2.625 1.00 91.06 87 LEU A CA 1
ATOM 687 C C . LEU A 1 87 ? 3.066 1.030 3.762 1.00 91.06 87 LEU A C 1
ATOM 689 O O . LEU A 1 87 ? 2.003 1.169 4.368 1.00 91.06 87 LEU A O 1
ATOM 693 N N . LEU A 1 88 ? 3.966 0.106 4.113 1.00 89.06 88 LEU A N 1
ATOM 694 C CA . LEU A 1 88 ? 3.780 -0.808 5.241 1.00 89.06 88 LEU A CA 1
ATOM 695 C C . LEU A 1 88 ? 3.687 -0.053 6.576 1.00 89.06 88 LEU A C 1
ATOM 697 O O . LEU A 1 88 ? 2.782 -0.307 7.368 1.00 89.06 88 LEU A O 1
ATOM 701 N N . PHE A 1 89 ? 4.586 0.902 6.824 1.00 89.19 89 PHE A N 1
ATOM 702 C CA . PHE A 1 89 ? 4.534 1.727 8.031 1.00 89.19 89 PHE A CA 1
ATOM 703 C C . PHE A 1 89 ? 3.269 2.589 8.088 1.00 89.19 89 PHE A C 1
ATOM 705 O O . PHE A 1 89 ? 2.679 2.702 9.160 1.00 89.19 89 PHE A O 1
ATOM 712 N N . GLY A 1 90 ? 2.809 3.123 6.952 1.00 87.38 90 GLY A N 1
ATOM 713 C CA . GLY A 1 90 ? 1.541 3.851 6.839 1.00 87.38 90 GLY A CA 1
ATOM 714 C C . GLY A 1 90 ? 0.318 2.986 7.165 1.00 87.38 90 GLY A C 1
ATOM 715 O O . GLY A 1 90 ? -0.628 3.446 7.801 1.00 87.38 90 GLY A O 1
ATOM 716 N N . MET A 1 91 ? 0.339 1.706 6.795 1.00 85.88 91 MET A N 1
ATOM 717 C CA . MET A 1 91 ? -0.698 0.754 7.204 1.00 85.88 91 MET A CA 1
ATOM 718 C C . MET A 1 91 ? -0.630 0.467 8.711 1.00 85.88 91 MET A C 1
ATOM 720 O O . MET A 1 91 ? -1.648 0.512 9.401 1.00 85.88 91 MET A O 1
ATOM 724 N N . LEU A 1 92 ? 0.567 0.220 9.251 1.00 83.38 92 LEU A N 1
ATOM 725 C CA . LEU A 1 92 ? 0.765 -0.084 10.675 1.00 83.38 92 LEU A CA 1
ATOM 726 C C . LEU A 1 92 ? 0.436 1.091 11.607 1.00 83.38 92 LEU A C 1
ATOM 728 O O . LEU A 1 92 ? 0.034 0.858 12.753 1.00 83.38 92 LEU A O 1
ATOM 732 N N . SER A 1 93 ? 0.615 2.324 11.127 1.00 82.81 93 SER A N 1
ATOM 733 C CA . SER A 1 93 ? 0.228 3.564 11.806 1.00 82.81 93 SER A CA 1
ATOM 734 C C . SER A 1 93 ? -1.249 3.909 11.612 1.00 82.81 93 SER A C 1
ATOM 736 O O . SER A 1 93 ? -1.728 4.883 12.179 1.00 82.81 93 SER A O 1
ATOM 738 N N . GLY A 1 94 ? -1.990 3.125 10.824 1.00 79.00 94 GLY A N 1
ATOM 739 C CA . GLY A 1 94 ? -3.405 3.350 10.572 1.00 79.00 94 GLY A CA 1
ATOM 740 C C . GLY A 1 94 ? -3.711 4.496 9.608 1.00 79.00 94 GLY A C 1
ATOM 741 O O . GLY A 1 94 ? -4.889 4.793 9.440 1.00 79.00 94 GLY A O 1
ATOM 742 N N . GLN A 1 95 ? -2.709 5.099 8.965 1.00 84.38 95 GLN A N 1
ATOM 743 C CA . GLN A 1 95 ? -2.884 6.136 7.941 1.00 84.38 95 GLN A CA 1
ATOM 744 C C . GLN A 1 95 ? -3.428 5.569 6.624 1.00 84.38 95 GLN A C 1
ATOM 746 O O . GLN A 1 95 ? -4.123 6.269 5.896 1.00 84.38 95 GLN A O 1
ATOM 751 N N . VAL A 1 96 ? -3.130 4.304 6.318 1.00 88.00 96 VAL A N 1
ATOM 752 C CA . VAL A 1 96 ? -3.595 3.608 5.108 1.00 88.00 96 VAL A CA 1
ATOM 753 C C . VAL A 1 96 ? -4.639 2.568 5.497 1.00 88.00 96 VAL A C 1
ATOM 755 O O . VAL A 1 96 ? -4.369 1.704 6.332 1.00 88.00 96 VAL A O 1
ATOM 758 N N . SER A 1 97 ? -5.833 2.643 4.907 1.00 85.88 97 SER A N 1
ATOM 759 C CA . SER A 1 97 ? -6.909 1.659 5.125 1.00 85.88 97 SER A CA 1
ATOM 760 C C . SER A 1 97 ? -6.795 0.473 4.183 1.00 85.88 97 SER A C 1
ATOM 762 O O . SER A 1 97 ? -7.065 -0.662 4.568 1.00 85.88 97 SER A O 1
ATOM 764 N N . THR A 1 98 ? -6.453 0.735 2.925 1.00 86.88 98 THR A N 1
ATOM 765 C CA . THR A 1 98 ? -6.528 -0.256 1.855 1.00 86.88 98 THR A CA 1
ATOM 766 C C . THR A 1 98 ? -5.399 -0.037 0.868 1.00 86.88 98 THR A C 1
ATOM 768 O O . THR A 1 98 ? -5.140 1.086 0.437 1.00 86.88 98 THR A O 1
ATOM 771 N N . ILE A 1 99 ? -4.737 -1.137 0.516 1.00 89.44 99 ILE A N 1
ATOM 772 C CA . ILE A 1 99 ? -3.723 -1.177 -0.530 1.00 89.44 99 ILE A CA 1
ATOM 773 C C . ILE A 1 99 ? -4.284 -2.016 -1.671 1.00 89.44 99 ILE A C 1
ATOM 775 O O . ILE A 1 99 ? -4.597 -3.191 -1.484 1.00 89.44 99 ILE A O 1
ATOM 779 N N . ILE A 1 100 ? -4.390 -1.411 -2.846 1.00 88.62 100 ILE A N 1
ATOM 780 C CA . ILE A 1 100 ? -4.766 -2.083 -4.087 1.00 88.62 100 ILE A CA 1
ATOM 781 C C . ILE A 1 100 ? -3.473 -2.428 -4.819 1.00 88.62 100 ILE A C 1
ATOM 783 O O . ILE A 1 100 ? -2.633 -1.557 -5.050 1.00 88.62 100 ILE A O 1
ATOM 787 N N . VAL A 1 101 ? -3.299 -3.700 -5.167 1.00 87.81 101 VAL A N 1
ATOM 788 C CA . VAL A 1 101 ? -2.112 -4.190 -5.872 1.00 87.81 101 VAL A CA 1
ATOM 789 C C . VAL A 1 101 ? -2.546 -4.731 -7.223 1.00 87.81 101 VAL A C 1
ATOM 791 O O . VAL A 1 101 ? -3.416 -5.594 -7.294 1.00 87.81 101 VAL A O 1
ATOM 794 N N . ALA A 1 102 ? -1.932 -4.220 -8.285 1.00 74.69 102 ALA A N 1
ATOM 795 C CA . ALA A 1 102 ? -2.293 -4.573 -9.652 1.00 74.69 102 ALA A CA 1
ATOM 796 C C . ALA A 1 102 ? -1.848 -5.994 -10.050 1.00 74.69 102 ALA A C 1
ATOM 798 O O . ALA A 1 102 ? -2.568 -6.686 -10.761 1.00 74.69 102 ALA A O 1
ATOM 799 N N . HIS A 1 103 ? -0.686 -6.446 -9.563 1.00 70.62 103 HIS A N 1
ATOM 800 C CA . HIS A 1 103 ? -0.175 -7.796 -9.800 1.00 70.62 103 HIS A CA 1
ATOM 801 C C . HIS A 1 103 ? 0.454 -8.391 -8.543 1.00 70.62 103 HIS A C 1
ATOM 803 O O . HIS A 1 103 ? 1.264 -7.762 -7.861 1.00 70.62 103 HIS A O 1
ATOM 809 N N . LYS A 1 104 ? 0.081 -9.640 -8.259 1.00 59.84 104 LYS A N 1
ATOM 810 C CA . LYS A 1 104 ? 0.744 -10.502 -7.284 1.00 59.84 104 LYS A CA 1
ATOM 811 C C . LYS A 1 104 ? 1.942 -11.138 -7.988 1.00 59.84 104 LYS A C 1
ATOM 813 O O . LYS A 1 104 ? 1.814 -12.226 -8.535 1.00 59.84 104 LYS A O 1
ATOM 818 N N . ASP A 1 105 ? 3.034 -10.391 -8.088 1.00 57.94 105 ASP A N 1
ATOM 819 C CA . ASP A 1 105 ? 4.313 -10.930 -8.564 1.00 57.94 105 ASP A CA 1
ATOM 820 C C . ASP A 1 105 ? 4.820 -12.101 -7.711 1.00 57.94 105 ASP A C 1
ATOM 822 O O . ASP A 1 105 ? 4.542 -12.106 -6.485 1.00 57.94 105 ASP A O 1
#